Protein AF-A0A1B0EZX9-F1 (afdb_monomer)

Radius of gyration: 28.85 Å; Cα contacts (8 Å, |Δi|>4): 81; chains: 1; bounding box: 70×42×70 Å

Foldseek 3Di:
DDDDPPDPPDDDPVRVVVVVVVVVVVPDDDDDDDPFWFKWKAWPVRPDIDTTDGPPDDPQRRCCVVVVDPRCPPDCSVPVVVVSVVIDMDIDDDDDD

Nearest PDB structures (foldseek):
  1ktk-assembly1_B  TM=2.300E-01  e=9.746E+00  Streptococcus pyogenes

Secondary structure (DSSP, 8-state):
---SSSTTS---HHHHHHHHHHHHHHT--------SS-EEEEETTSS-EEEEE-SS--HHHHHHHTTSS--TTSTTHHHHTHHHHHS-EEEE-----

pLDDT: mean 85.49, std 16.16, range [37.41, 97.75]

Structure (mmCIF, N/CA/C/O backbone):
data_AF-A0A1B0EZX9-F1
#
_entry.id   AF-A0A1B0EZX9-F1
#
loop_
_atom_site.group_PDB
_atom_site.id
_atom_site.type_symbol
_atom_site.label_atom_id
_atom_site.label_alt_id
_atom_site.label_comp_id
_atom_site.label_asym_id
_atom_site.label_entity_id
_atom_site.label_seq_id
_atom_site.pdbx_PDB_ins_code
_atom_site.Cartn_x
_atom_site.Cartn_y
_atom_site.Cartn_z
_atom_site.occupancy
_atom_site.B_iso_or_equiv
_atom_site.auth_seq_id
_atom_site.auth_comp_id
_atom_site.auth_asym_id
_atom_site.auth_atom_id
_atom_site.pdbx_PDB_model_num
ATOM 1 N N . MET A 1 1 ? 52.713 -10.140 -49.399 1.00 48.16 1 MET A N 1
ATOM 2 C CA . MET A 1 1 ? 51.833 -9.876 -48.237 1.00 48.16 1 MET A CA 1
ATOM 3 C C . MET A 1 1 ? 50.687 -10.875 -48.296 1.00 48.16 1 MET A C 1
ATOM 5 O O . MET A 1 1 ? 49.686 -10.609 -48.940 1.00 48.16 1 MET A O 1
ATOM 9 N N . SER A 1 2 ? 50.876 -12.073 -47.743 1.00 52.25 2 SER A N 1
ATOM 10 C CA . SER A 1 2 ? 49.915 -13.174 -47.899 1.00 52.25 2 SER A CA 1
ATOM 11 C C . SER A 1 2 ? 50.124 -14.228 -46.812 1.00 52.25 2 SER A C 1
ATOM 13 O O . SER A 1 2 ? 50.525 -15.348 -47.099 1.00 52.25 2 SER A O 1
ATOM 15 N N . CYS A 1 3 ? 49.888 -13.856 -45.555 1.00 47.03 3 CYS A N 1
ATOM 16 C CA . CYS A 1 3 ? 49.933 -14.791 -44.427 1.00 47.03 3 CYS A CA 1
ATOM 17 C C . CYS A 1 3 ? 48.799 -14.485 -43.435 1.00 47.03 3 CYS A C 1
ATOM 19 O O . CYS A 1 3 ? 49.054 -14.301 -42.254 1.00 47.03 3 CYS A O 1
ATOM 21 N N . LEU A 1 4 ? 47.556 -14.337 -43.909 1.00 47.44 4 LEU A N 1
ATOM 22 C CA . LEU A 1 4 ? 46.402 -14.050 -43.034 1.00 47.44 4 LEU A CA 1
ATOM 23 C C . LEU A 1 4 ? 45.157 -14.910 -43.328 1.00 47.44 4 LEU A C 1
ATOM 25 O O . LEU A 1 4 ? 44.074 -14.586 -42.863 1.00 47.44 4 LEU A O 1
ATOM 29 N N . TRP A 1 5 ? 45.296 -16.020 -44.064 1.00 37.41 5 TRP A N 1
ATOM 30 C CA . TRP A 1 5 ? 44.154 -16.862 -44.472 1.00 37.41 5 TRP A CA 1
ATOM 31 C C . TRP A 1 5 ? 44.172 -18.314 -43.948 1.00 37.41 5 TRP A C 1
ATOM 33 O O . TRP A 1 5 ? 43.358 -19.113 -44.390 1.00 37.41 5 TRP A O 1
ATOM 43 N N . TRP A 1 6 ? 45.046 -18.679 -42.997 1.00 37.62 6 TRP A N 1
ATOM 44 C CA . TRP A 1 6 ? 45.193 -20.085 -42.550 1.00 37.62 6 TRP A CA 1
ATOM 45 C C . TRP A 1 6 ? 44.839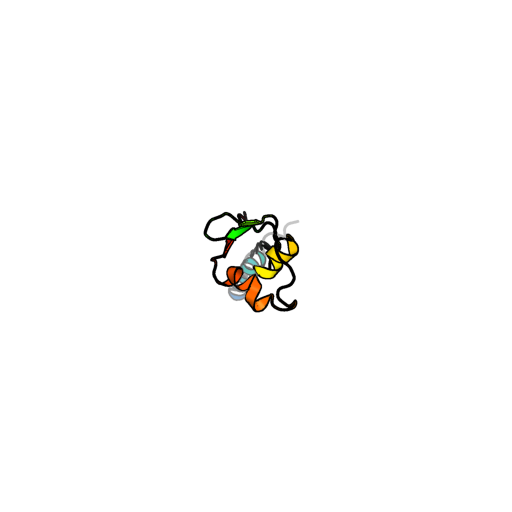 -20.377 -41.081 1.00 37.62 6 TRP A C 1
ATOM 47 O O . TRP A 1 6 ? 44.961 -21.517 -40.644 1.00 37.62 6 TRP A O 1
ATOM 57 N N . SER A 1 7 ? 44.358 -19.405 -40.302 1.00 46.41 7 SER A N 1
ATOM 58 C CA . SER A 1 7 ? 44.185 -19.609 -38.850 1.00 46.41 7 SER A CA 1
ATOM 59 C C . SER A 1 7 ? 42.833 -20.194 -38.420 1.00 46.41 7 SER A C 1
ATOM 61 O O . SER A 1 7 ? 42.677 -20.541 -37.256 1.00 46.41 7 SER A O 1
ATOM 63 N N . PHE A 1 8 ? 41.847 -20.325 -39.314 1.00 51.72 8 PHE A N 1
ATOM 64 C CA . PHE A 1 8 ? 40.492 -20.771 -38.937 1.00 51.72 8 PHE A CA 1
ATOM 65 C C . PHE A 1 8 ? 40.300 -22.301 -38.926 1.00 51.72 8 PHE A C 1
ATOM 67 O O . PHE A 1 8 ? 39.202 -22.781 -38.664 1.00 51.72 8 PHE A O 1
ATOM 74 N N . GLY A 1 9 ? 41.347 -23.078 -39.223 1.00 55.72 9 GLY A N 1
ATOM 75 C CA . GLY A 1 9 ? 41.204 -24.484 -39.614 1.00 55.72 9 GLY A CA 1
ATOM 76 C C . GLY A 1 9 ? 41.326 -25.564 -38.534 1.00 55.72 9 GLY A C 1
ATOM 77 O O . GLY A 1 9 ? 41.096 -26.718 -38.873 1.00 55.72 9 GLY A O 1
ATOM 78 N N . ILE A 1 10 ? 41.705 -25.276 -37.280 1.00 58.00 10 ILE A N 1
ATOM 79 C CA . ILE A 1 10 ? 41.853 -26.327 -36.245 1.00 58.00 10 ILE A CA 1
ATOM 80 C C . ILE A 1 10 ? 41.542 -25.762 -34.850 1.00 58.00 10 ILE A C 1
ATOM 82 O O . ILE A 1 10 ? 42.438 -25.387 -34.099 1.00 58.00 10 ILE A O 1
ATOM 86 N N . MET A 1 11 ? 40.265 -25.699 -34.479 1.00 54.09 11 MET A N 1
ATOM 87 C CA . MET A 1 11 ? 39.845 -25.441 -33.097 1.00 54.09 11 MET A CA 1
ATOM 88 C C . MET A 1 11 ? 39.282 -26.740 -32.521 1.00 54.09 11 MET A C 1
ATOM 90 O O . MET A 1 11 ? 38.338 -27.308 -33.065 1.00 54.09 11 MET A O 1
ATOM 94 N N . SER A 1 12 ? 39.895 -27.251 -31.449 1.00 68.19 12 SER A N 1
ATOM 95 C CA . SER A 1 12 ? 39.460 -28.484 -30.784 1.00 68.19 12 SER A CA 1
ATOM 96 C C . SER A 1 12 ? 38.001 -28.376 -30.319 1.00 68.19 12 SER A C 1
ATOM 98 O O . SER A 1 12 ? 37.532 -27.281 -29.995 1.00 68.19 12 SER A O 1
ATOM 100 N N . SER A 1 13 ? 37.285 -29.502 -30.239 1.00 65.44 13 SER A N 1
ATOM 101 C CA . SER A 1 13 ? 35.881 -29.556 -29.784 1.00 65.44 13 SER A CA 1
ATOM 102 C C . SER A 1 13 ? 35.659 -28.875 -28.424 1.00 65.44 13 SER A C 1
ATOM 104 O O . SER A 1 13 ? 34.626 -28.256 -28.191 1.00 65.44 13 SER A O 1
ATOM 106 N N . ALA A 1 14 ? 36.658 -28.915 -27.538 1.00 66.12 14 ALA A N 1
ATOM 107 C CA . ALA A 1 14 ? 36.623 -28.233 -26.246 1.00 66.12 14 ALA A CA 1
ATOM 108 C C . ALA A 1 14 ? 36.657 -26.698 -26.376 1.00 66.12 14 ALA A C 1
ATOM 110 O O . ALA A 1 14 ? 35.950 -26.002 -25.649 1.00 66.12 14 ALA A O 1
ATOM 111 N N . THR A 1 15 ? 37.439 -26.157 -27.318 1.00 71.06 15 THR A N 1
ATOM 112 C CA . THR A 1 15 ? 37.495 -24.702 -27.548 1.00 71.06 15 THR A CA 1
ATOM 113 C C . THR A 1 15 ? 36.201 -24.180 -28.158 1.00 71.06 15 THR A C 1
ATOM 115 O O . THR A 1 15 ? 35.710 -23.142 -27.731 1.00 71.06 15 THR A O 1
ATOM 118 N N . THR A 1 16 ? 35.587 -24.919 -29.083 1.00 71.56 16 THR A N 1
ATOM 119 C CA . THR A 1 16 ? 34.295 -24.552 -29.686 1.00 71.56 16 THR A CA 1
ATOM 120 C C . THR A 1 16 ? 33.152 -24.578 -28.674 1.00 71.56 16 THR A C 1
ATOM 122 O O . THR A 1 16 ? 32.337 -23.660 -28.675 1.00 71.56 16 THR A O 1
ATOM 125 N N . ILE A 1 17 ? 33.124 -25.552 -27.757 1.00 77.88 17 ILE A N 1
ATOM 126 C CA . ILE A 1 17 ? 32.167 -25.561 -26.637 1.00 77.88 17 ILE A CA 1
ATOM 127 C C . ILE A 1 17 ? 32.401 -24.352 -25.719 1.00 77.88 17 ILE A C 1
ATOM 129 O O . ILE A 1 17 ? 31.444 -23.682 -25.341 1.00 77.88 17 ILE A O 1
ATOM 133 N N . GLY A 1 18 ? 33.660 -24.020 -25.414 1.00 78.88 18 GLY A N 1
ATOM 134 C CA . GLY A 1 18 ? 34.006 -22.833 -24.626 1.00 78.88 18 GLY A CA 1
ATOM 135 C C . GLY A 1 18 ? 33.534 -21.524 -25.268 1.00 78.88 18 GLY A C 1
ATOM 136 O O . GLY A 1 18 ? 32.924 -20.698 -24.594 1.00 78.88 18 GLY A O 1
ATOM 137 N N . PHE A 1 19 ? 33.742 -21.357 -26.579 1.00 75.50 19 PHE A N 1
ATOM 138 C CA . PHE A 1 19 ? 33.243 -20.200 -27.330 1.00 75.50 19 PHE A CA 1
ATOM 139 C C . PHE A 1 19 ? 31.712 -20.154 -27.391 1.00 75.50 19 PHE A C 1
ATOM 141 O O . PHE A 1 19 ? 31.144 -19.073 -27.261 1.00 75.50 19 PHE A O 1
ATOM 148 N N . LEU A 1 20 ? 31.040 -21.300 -27.538 1.00 73.56 20 LEU A N 1
ATOM 149 C CA . LEU A 1 20 ? 29.578 -21.380 -27.529 1.00 73.56 20 LEU A CA 1
ATOM 150 C C . LEU A 1 20 ? 29.005 -20.975 -26.165 1.00 73.56 20 LEU A C 1
ATOM 152 O O . LEU A 1 20 ? 28.070 -20.186 -26.105 1.00 73.56 20 LEU A O 1
ATOM 156 N N . VAL A 1 21 ? 29.580 -21.470 -25.066 1.00 79.44 21 VAL A N 1
ATOM 157 C CA . VAL A 1 21 ? 29.156 -21.103 -23.705 1.00 79.44 21 VAL A CA 1
ATOM 158 C C . VAL A 1 21 ? 29.405 -19.616 -23.445 1.00 79.44 21 VAL A C 1
ATOM 160 O O . VAL A 1 21 ? 28.528 -18.937 -22.917 1.00 79.44 21 VAL A O 1
ATOM 163 N N . LEU A 1 22 ? 30.556 -19.084 -23.869 1.00 74.50 22 LEU A N 1
ATOM 164 C CA . LEU A 1 22 ? 30.877 -17.662 -23.729 1.00 74.50 22 LEU A CA 1
ATOM 165 C C . LEU A 1 22 ? 29.926 -16.776 -24.550 1.00 74.50 22 LEU A C 1
ATOM 167 O O . LEU A 1 22 ? 29.477 -15.742 -24.063 1.00 74.50 22 LEU A O 1
ATOM 171 N N . TYR A 1 23 ? 29.578 -17.205 -25.766 1.00 74.56 23 TYR A N 1
ATOM 172 C CA . TYR A 1 23 ? 28.570 -16.555 -26.599 1.00 74.56 23 TYR A CA 1
ATOM 173 C C . TYR A 1 23 ? 27.187 -16.609 -25.937 1.00 74.56 23 TYR A C 1
ATOM 175 O O . TYR A 1 23 ? 26.521 -15.594 -25.830 1.00 74.56 23 TYR A O 1
ATOM 183 N N . LEU A 1 24 ? 26.752 -17.747 -25.398 1.00 70.94 24 LEU A N 1
ATOM 184 C CA . LEU A 1 24 ? 25.437 -17.836 -24.754 1.00 70.94 24 LEU A CA 1
ATOM 185 C C . LEU A 1 24 ? 25.331 -16.969 -23.486 1.00 70.94 24 LEU A C 1
ATOM 187 O O . LEU A 1 24 ? 24.290 -16.358 -23.265 1.00 70.94 24 LEU A O 1
ATOM 191 N N . VAL A 1 25 ? 26.399 -16.862 -22.687 1.00 71.88 25 VAL A N 1
ATOM 192 C CA . VAL A 1 25 ? 26.427 -16.005 -21.483 1.00 71.88 25 VAL A CA 1
ATOM 193 C C . VAL A 1 25 ? 26.493 -14.515 -21.841 1.00 71.88 25 VAL A C 1
ATOM 195 O O . VAL A 1 25 ? 25.883 -13.695 -21.161 1.00 71.88 25 VAL A O 1
ATOM 198 N N . ALA A 1 26 ? 27.195 -14.142 -22.914 1.00 71.62 26 ALA A N 1
ATOM 199 C CA . ALA A 1 26 ? 27.342 -12.740 -23.312 1.00 71.62 26 ALA A CA 1
ATOM 200 C C . ALA A 1 26 ? 26.056 -12.109 -23.883 1.00 71.62 26 ALA A C 1
ATOM 202 O O . ALA A 1 26 ? 25.964 -10.886 -23.955 1.00 71.62 26 ALA A O 1
ATOM 203 N N . PHE A 1 27 ? 25.069 -12.917 -24.286 1.00 67.44 27 PHE A N 1
ATOM 204 C CA . PHE A 1 27 ? 23.854 -12.450 -24.969 1.00 67.44 27 PHE A CA 1
ATOM 205 C C . PHE A 1 27 ? 22.588 -12.472 -24.098 1.00 67.44 27 PHE A C 1
ATOM 207 O O . PHE A 1 27 ? 21.492 -12.217 -24.598 1.00 67.44 27 PHE A O 1
ATOM 214 N N . THR A 1 28 ? 22.693 -12.730 -22.793 1.00 75.69 28 THR A N 1
ATOM 215 C CA . THR A 1 28 ? 21.525 -12.650 -21.906 1.00 75.69 28 THR A CA 1
ATOM 216 C C . THR A 1 28 ? 21.236 -11.198 -21.527 1.00 75.69 28 THR A C 1
ATOM 218 O O . THR A 1 28 ? 21.944 -10.610 -20.711 1.00 75.69 28 THR A O 1
ATOM 221 N N . THR A 1 29 ? 20.175 -10.616 -22.081 1.00 78.19 29 THR A N 1
ATOM 222 C CA . THR A 1 29 ? 19.624 -9.339 -21.609 1.00 78.19 29 THR A CA 1
ATOM 223 C C . THR A 1 29 ? 18.524 -9.605 -20.587 1.00 78.19 29 THR A C 1
ATOM 225 O O . THR A 1 29 ? 17.591 -10.353 -20.871 1.00 78.19 29 THR A O 1
ATOM 228 N N . SER A 1 30 ? 18.613 -8.986 -19.412 1.00 82.19 30 SER A N 1
ATOM 229 C CA . SER A 1 30 ? 17.556 -9.012 -18.397 1.00 82.19 30 SER A CA 1
ATOM 230 C C . SER A 1 30 ? 16.949 -7.619 -18.272 1.00 82.19 30 SER A C 1
ATOM 232 O O . SER A 1 30 ? 17.678 -6.647 -18.078 1.00 82.19 30 SER A O 1
ATOM 234 N N . SER A 1 31 ? 15.627 -7.518 -18.399 1.00 85.12 31 SER A N 1
ATOM 235 C CA . SER A 1 31 ? 14.870 -6.291 -18.151 1.00 85.12 31 SER A CA 1
ATOM 236 C C . SER A 1 31 ? 14.159 -6.394 -16.806 1.00 85.12 31 SER A C 1
ATOM 238 O O . SER A 1 31 ? 13.475 -7.381 -16.531 1.00 85.12 31 SER A O 1
ATOM 240 N N . GLN A 1 32 ? 14.300 -5.367 -15.973 1.00 89.44 32 GLN A N 1
ATOM 241 C CA . GLN A 1 32 ? 13.600 -5.260 -14.695 1.00 89.44 32 GLN A CA 1
ATOM 242 C C . GLN A 1 32 ? 12.677 -4.045 -14.722 1.00 89.44 32 GLN A C 1
ATOM 244 O O . GLN A 1 32 ? 13.096 -2.958 -15.113 1.00 89.44 32 GLN A O 1
ATOM 249 N N . ILE A 1 33 ? 11.434 -4.234 -14.281 1.00 90.62 33 ILE A N 1
ATOM 250 C CA . ILE A 1 33 ? 10.442 -3.164 -14.144 1.00 90.62 33 ILE A CA 1
ATOM 251 C C . ILE A 1 33 ? 10.179 -2.977 -12.658 1.00 90.62 33 ILE A C 1
ATOM 253 O O . ILE A 1 33 ? 9.807 -3.919 -11.956 1.00 90.62 33 ILE A O 1
ATOM 257 N N . VAL A 1 34 ? 10.384 -1.756 -12.175 1.00 91.69 34 VAL A N 1
ATOM 258 C CA . VAL A 1 34 ? 10.153 -1.405 -10.774 1.00 91.69 34 VAL A CA 1
ATOM 259 C C . VAL A 1 34 ? 8.711 -0.928 -10.620 1.00 91.69 34 VAL A C 1
ATOM 261 O O . VAL A 1 34 ? 8.337 0.106 -11.160 1.00 91.69 34 VAL A O 1
ATOM 264 N N . LEU A 1 35 ? 7.905 -1.673 -9.862 1.00 94.12 35 LEU A N 1
ATOM 265 C CA . LEU A 1 35 ? 6.482 -1.388 -9.627 1.00 94.12 35 LEU A CA 1
ATOM 266 C C . LEU A 1 35 ? 6.258 -0.667 -8.287 1.00 94.12 35 LEU A C 1
ATOM 268 O O . LEU A 1 35 ? 5.394 -1.050 -7.506 1.00 94.12 35 LEU A O 1
ATOM 272 N N . ASN A 1 36 ? 7.076 0.335 -7.964 1.00 94.75 36 ASN A N 1
ATOM 273 C CA . ASN A 1 36 ? 7.029 1.003 -6.656 1.00 94.75 36 ASN A CA 1
ATOM 274 C C . ASN A 1 36 ? 6.015 2.154 -6.574 1.00 94.75 36 ASN A C 1
ATOM 276 O O . ASN A 1 36 ? 5.729 2.617 -5.479 1.00 94.75 36 ASN A O 1
ATOM 280 N N . SER A 1 37 ? 5.488 2.642 -7.694 1.00 93.88 37 SER A N 1
ATOM 281 C CA . SER A 1 37 ? 4.689 3.871 -7.759 1.00 93.88 37 SER A CA 1
ATOM 282 C C . SER A 1 37 ? 3.548 3.750 -8.768 1.00 93.88 37 SER A C 1
ATOM 284 O O . SER A 1 37 ? 3.500 2.795 -9.543 1.00 93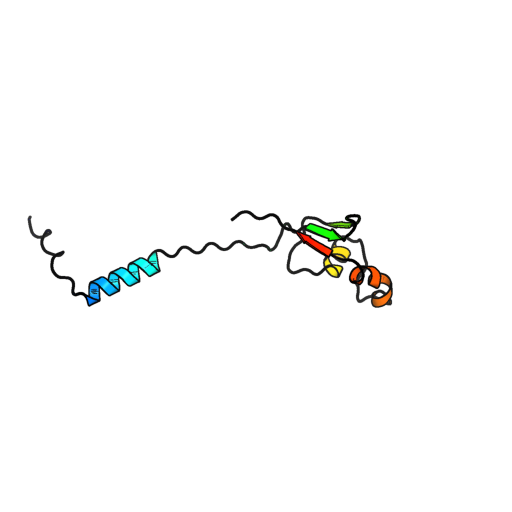.88 37 SER A O 1
ATOM 286 N N . GLY A 1 38 ? 2.606 4.697 -8.722 1.00 93.94 38 GLY A N 1
ATOM 287 C CA . GLY A 1 38 ? 1.447 4.737 -9.620 1.00 93.94 38 GLY A CA 1
ATOM 288 C C . GLY A 1 38 ? 0.312 3.788 -9.227 1.00 93.94 38 GLY A C 1
ATOM 289 O O . GLY A 1 38 ? -0.586 3.528 -10.026 1.00 93.94 38 GLY A O 1
ATOM 290 N N . TRP A 1 39 ? 0.331 3.247 -8.006 1.00 96.94 39 TRP A N 1
ATOM 291 C CA . TRP A 1 39 ? -0.717 2.340 -7.553 1.00 96.94 39 TRP A CA 1
ATOM 292 C C . TRP A 1 39 ? -2.000 3.097 -7.228 1.00 96.94 39 TRP A C 1
ATOM 294 O O . TRP A 1 39 ? -1.985 4.198 -6.680 1.00 96.94 39 TRP A O 1
ATOM 304 N N . SER A 1 40 ? -3.127 2.468 -7.521 1.00 97.12 40 SER A N 1
ATOM 305 C CA . SER A 1 40 ? -4.443 2.895 -7.063 1.00 97.12 40 SER A CA 1
ATOM 306 C C . SER A 1 40 ? -4.973 1.910 -6.030 1.00 97.12 40 SER A C 1
ATOM 308 O O . SER A 1 40 ? -4.704 0.714 -6.115 1.00 97.12 40 SER A O 1
ATOM 310 N N . LEU A 1 41 ? -5.721 2.405 -5.053 1.00 97.69 41 LEU A N 1
ATOM 311 C CA . LEU A 1 41 ? -6.376 1.620 -4.013 1.00 97.69 41 LEU A CA 1
ATOM 312 C C . LEU A 1 41 ? -7.861 1.951 -4.022 1.00 97.69 41 LEU A C 1
ATOM 314 O O . LEU A 1 41 ? -8.228 3.123 -3.958 1.00 97.69 41 LEU A O 1
ATOM 318 N N . SER A 1 42 ? -8.708 0.928 -4.047 1.00 97.75 42 SER A N 1
ATOM 319 C CA . SER A 1 42 ? -10.151 1.109 -3.923 1.00 97.75 42 SER A CA 1
ATOM 320 C C . SER A 1 42 ? -10.773 0.069 -3.004 1.00 97.75 42 SER A C 1
ATOM 322 O O . SER A 1 42 ? -10.274 -1.057 -2.901 1.00 97.75 42 SER A O 1
ATOM 324 N N . ASN A 1 43 ? -11.839 0.461 -2.313 1.00 97.38 43 ASN A N 1
ATOM 325 C CA . ASN A 1 43 ? -12.625 -0.444 -1.489 1.00 97.38 43 ASN A CA 1
ATOM 326 C C . ASN A 1 43 ? -13.725 -1.152 -2.303 1.00 97.38 43 ASN A C 1
ATOM 328 O O . ASN A 1 43 ? -13.992 -0.804 -3.453 1.00 97.38 43 ASN A O 1
ATOM 332 N N . ALA A 1 44 ? -14.380 -2.154 -1.713 1.00 96.31 44 ALA A N 1
ATOM 333 C CA . ALA A 1 44 ? -15.273 -3.064 -2.435 1.00 96.31 44 ALA A CA 1
ATOM 334 C C . ALA A 1 44 ? -16.449 -2.370 -3.140 1.00 96.31 44 ALA A C 1
ATOM 336 O O . ALA A 1 44 ? -16.879 -2.797 -4.2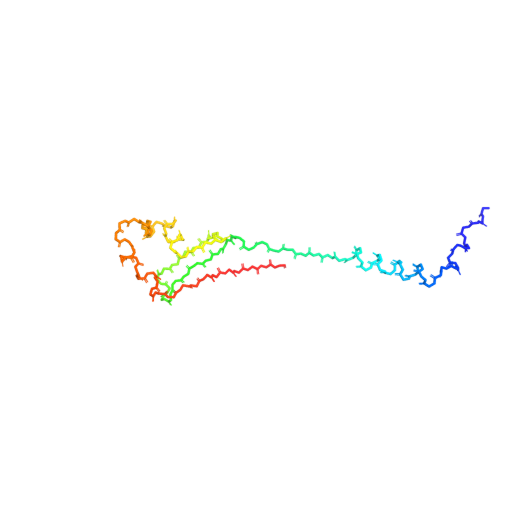10 1.00 96.31 44 ALA A O 1
ATOM 337 N N . ASN A 1 45 ? -16.981 -1.310 -2.532 1.00 94.44 45 ASN A N 1
ATOM 338 C CA . ASN A 1 45 ? -18.106 -0.541 -3.067 1.00 94.44 45 ASN A CA 1
ATOM 339 C C . ASN A 1 45 ? -17.665 0.687 -3.891 1.00 94.44 45 ASN A C 1
ATOM 341 O O . ASN A 1 45 ? -18.521 1.468 -4.306 1.00 94.44 45 ASN A O 1
ATOM 345 N N . ALA A 1 46 ? -16.357 0.858 -4.109 1.00 93.25 46 ALA A N 1
ATOM 346 C CA . ALA A 1 46 ? -15.737 1.961 -4.839 1.00 93.25 46 ALA A CA 1
ATOM 347 C C . ALA A 1 46 ? -16.062 3.375 -4.316 1.00 93.25 46 ALA A C 1
ATOM 349 O O . ALA A 1 46 ? -15.867 4.357 -5.035 1.00 93.25 46 ALA A O 1
ATOM 350 N N . THR A 1 47 ? -16.538 3.520 -3.073 1.00 94.56 47 THR A N 1
ATOM 351 C CA . THR A 1 47 ? -16.764 4.846 -2.474 1.00 94.56 47 THR A CA 1
ATOM 352 C C . THR A 1 47 ? -15.461 5.516 -2.054 1.00 94.56 47 THR A C 1
ATOM 354 O O . THR A 1 47 ? -15.387 6.743 -2.021 1.00 94.56 47 THR A O 1
ATOM 357 N N . ILE A 1 48 ? -14.433 4.723 -1.745 1.00 95.88 48 ILE A N 1
ATOM 358 C CA . ILE A 1 48 ? -13.092 5.191 -1.413 1.00 95.88 48 ILE A CA 1
ATOM 359 C C . ILE A 1 48 ? -12.159 4.783 -2.551 1.00 95.88 48 ILE A C 1
ATOM 361 O O . ILE A 1 48 ? -12.010 3.600 -2.868 1.00 95.88 48 ILE A O 1
ATOM 365 N N . GLY A 1 49 ? -11.521 5.784 -3.154 1.00 96.00 49 GLY A N 1
ATOM 366 C CA . GLY A 1 49 ? -10.528 5.623 -4.207 1.00 96.00 49 GLY A CA 1
ATOM 367 C C . GLY A 1 49 ? -9.343 6.546 -3.956 1.00 96.00 49 GLY A C 1
ATOM 368 O O . GLY A 1 49 ? -9.515 7.755 -3.827 1.00 96.00 49 GLY A O 1
ATOM 369 N N . LEU A 1 50 ? -8.148 5.969 -3.874 1.00 96.62 50 LEU A N 1
ATOM 370 C CA . LEU A 1 50 ? -6.880 6.682 -3.764 1.00 96.62 50 LEU A CA 1
ATOM 371 C C . LEU A 1 50 ? -6.014 6.341 -4.975 1.00 96.62 50 LEU A C 1
ATOM 373 O O . LEU A 1 50 ? -5.975 5.190 -5.405 1.00 96.62 50 LEU A O 1
ATOM 377 N N . THR A 1 51 ? -5.307 7.330 -5.505 1.00 95.56 51 THR A N 1
ATOM 378 C CA . THR A 1 51 ? -4.413 7.198 -6.664 1.00 95.56 51 THR A CA 1
ATOM 379 C C . THR A 1 51 ? -2.997 7.625 -6.290 1.00 95.56 51 THR A C 1
ATOM 381 O O . THR A 1 51 ? -2.791 8.215 -5.230 1.00 95.56 51 THR A O 1
ATOM 384 N N . GLU A 1 52 ? -2.025 7.357 -7.165 1.00 93.62 52 GLU A N 1
ATOM 385 C CA . GLU A 1 52 ? -0.623 7.776 -6.988 1.00 93.62 52 GLU A CA 1
ATOM 386 C C . GLU A 1 52 ? 0.031 7.249 -5.697 1.00 93.62 52 GLU A C 1
ATOM 388 O O . GLU A 1 52 ? 0.859 7.905 -5.062 1.00 93.62 52 GLU A O 1
ATOM 393 N N . LEU A 1 53 ? -0.335 6.033 -5.290 1.00 95.94 53 LEU A N 1
ATOM 394 C CA . LEU A 1 53 ? 0.228 5.376 -4.117 1.00 95.94 53 LEU A CA 1
ATOM 395 C C . LEU A 1 53 ? 1.591 4.754 -4.429 1.00 95.94 53 LEU A C 1
ATOM 397 O O . LEU A 1 53 ? 1.846 4.234 -5.520 1.00 95.94 53 LEU A O 1
ATOM 401 N N . SER A 1 54 ? 2.449 4.767 -3.411 1.00 94.81 54 SER A N 1
ATOM 402 C CA . SER A 1 54 ? 3.747 4.098 -3.417 1.00 94.81 54 SER A CA 1
ATOM 403 C C . SER A 1 54 ? 3.668 2.774 -2.655 1.00 94.81 54 SER A C 1
ATOM 405 O O . SER A 1 54 ? 3.073 2.718 -1.575 1.00 94.81 54 SER A O 1
ATOM 407 N N . LEU A 1 55 ? 4.254 1.714 -3.214 1.00 94.38 55 LEU A N 1
ATOM 408 C CA . LEU A 1 55 ? 4.399 0.403 -2.581 1.00 94.38 55 LEU A CA 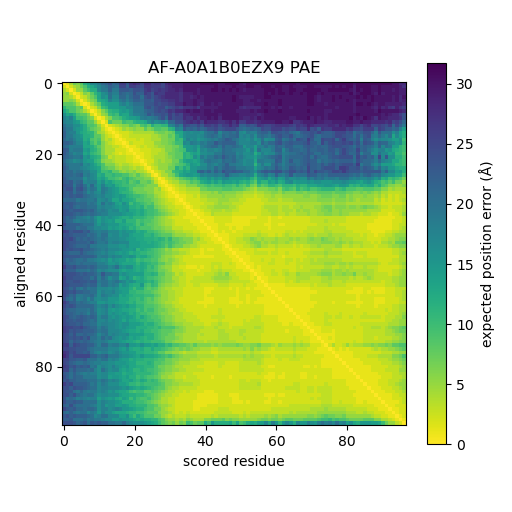1
ATOM 409 C C . LEU A 1 55 ? 5.878 0.105 -2.272 1.00 94.38 55 LEU A C 1
ATOM 411 O O . LEU A 1 55 ? 6.759 0.496 -3.042 1.00 94.38 55 LEU A O 1
ATOM 415 N N . PRO A 1 56 ? 6.171 -0.633 -1.182 1.00 94.62 56 PRO A N 1
ATOM 416 C CA . PRO A 1 56 ? 5.230 -1.320 -0.289 1.00 94.62 56 PRO A CA 1
ATOM 417 C C . PRO A 1 56 ? 4.494 -0.374 0.676 1.00 94.62 56 PRO A C 1
ATOM 419 O O . PRO A 1 56 ? 5.100 0.473 1.325 1.00 94.62 56 PRO A O 1
ATOM 422 N N . SER A 1 57 ? 3.176 -0.547 0.787 1.00 93.69 57 SER A N 1
ATOM 423 C CA . SER A 1 57 ? 2.298 0.181 1.709 1.00 93.69 57 SER A CA 1
ATOM 424 C C . SER A 1 57 ? 1.112 -0.698 2.105 1.00 93.69 57 SER A C 1
ATOM 426 O O . SER A 1 57 ? 0.720 -1.595 1.360 1.00 93.69 57 SER A O 1
ATOM 428 N N . GLY A 1 58 ? 0.559 -0.450 3.292 1.00 95.50 58 GLY A N 1
ATOM 429 C CA . GLY A 1 58 ? -0.668 -1.082 3.768 1.00 95.50 58 GLY A CA 1
ATOM 430 C C . GLY A 1 58 ? -1.866 -0.139 3.671 1.00 95.50 58 GLY A C 1
ATOM 431 O O . GLY A 1 58 ? -1.710 1.081 3.660 1.00 95.50 58 GLY A O 1
ATOM 432 N N . VAL A 1 59 ? -3.075 -0.704 3.681 1.00 97.12 59 VAL A N 1
ATOM 433 C CA . VAL A 1 59 ? -4.337 0.050 3.555 1.00 97.12 59 VAL A CA 1
ATOM 434 C C . VAL A 1 59 ? -4.458 1.148 4.618 1.00 97.12 59 VAL A C 1
ATOM 436 O O . VAL A 1 59 ? -4.733 2.297 4.286 1.00 97.12 59 VAL A O 1
ATOM 439 N N . TYR A 1 60 ? -4.181 0.831 5.888 1.00 96.75 60 TYR A N 1
ATOM 440 C CA . TYR A 1 60 ? -4.228 1.805 6.987 1.00 96.75 60 TYR A CA 1
ATOM 441 C C . TYR A 1 60 ? -3.279 2.986 6.762 1.00 96.75 60 TYR A C 1
ATOM 443 O O . TYR A 1 60 ? -3.662 4.135 6.958 1.00 96.75 60 TYR A O 1
ATOM 451 N N . THR A 1 61 ? -2.050 2.713 6.316 1.00 95.94 61 THR A N 1
ATOM 452 C CA . THR A 1 61 ? -1.053 3.750 6.027 1.00 95.94 61 THR A CA 1
ATOM 453 C C .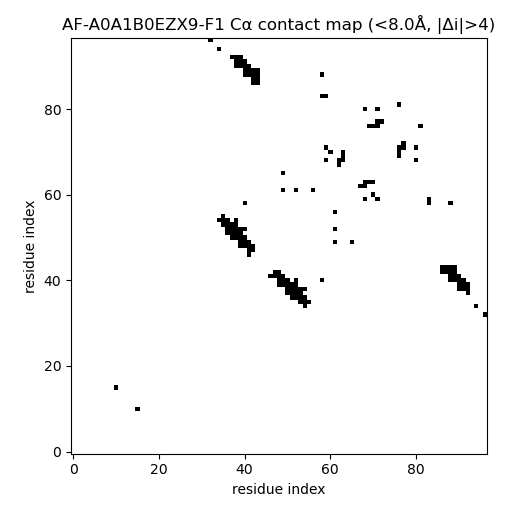 THR A 1 61 ? -1.457 4.584 4.816 1.00 95.94 61 THR A C 1
ATOM 455 O O . THR A 1 61 ? -1.311 5.801 4.845 1.00 95.94 61 THR A O 1
ATOM 458 N N . ALA A 1 62 ? -2.007 3.961 3.771 1.00 96.81 62 ALA A N 1
ATOM 459 C CA . ALA A 1 62 ? -2.502 4.670 2.594 1.00 96.81 62 ALA A CA 1
ATOM 460 C C . ALA A 1 62 ? -3.644 5.640 2.949 1.00 96.81 62 ALA A C 1
ATOM 462 O O . ALA A 1 62 ? -3.593 6.808 2.569 1.00 96.81 62 ALA A O 1
ATOM 463 N N . LEU A 1 63 ? -4.625 5.190 3.737 1.00 96.62 63 LEU A N 1
ATOM 464 C CA . LEU A 1 63 ? -5.741 6.024 4.201 1.00 96.62 63 LEU A CA 1
ATOM 465 C C . LEU A 1 63 ? -5.283 7.141 5.147 1.00 96.62 63 LEU A C 1
ATOM 467 O O . LEU A 1 63 ? -5.765 8.270 5.043 1.00 96.62 63 LEU A O 1
ATOM 471 N N . GLN A 1 64 ? -4.320 6.848 6.025 1.00 96.44 64 GLN A N 1
ATOM 472 C CA . GLN A 1 64 ? -3.726 7.841 6.916 1.00 96.44 64 GLN A CA 1
ATOM 473 C C . GLN A 1 64 ? -2.964 8.919 6.135 1.00 96.44 64 GLN A C 1
ATOM 475 O O . GLN A 1 64 ? -3.155 10.106 6.387 1.00 96.44 64 GLN A O 1
ATOM 480 N N . ASN A 1 65 ? -2.132 8.524 5.169 1.00 95.44 65 ASN A N 1
ATOM 481 C CA . ASN A 1 65 ? -1.372 9.457 4.332 1.00 95.44 65 ASN A CA 1
ATOM 482 C C . ASN A 1 65 ? -2.290 10.315 3.452 1.00 95.44 65 ASN A C 1
ATOM 484 O O . ASN A 1 65 ? -1.974 11.471 3.186 1.00 95.44 65 ASN A O 1
ATOM 488 N N . ALA A 1 66 ? -3.440 9.771 3.044 1.00 94.94 66 ALA A N 1
ATOM 489 C CA . ALA A 1 66 ? -4.485 10.511 2.343 1.00 94.94 66 ALA A CA 1
ATOM 490 C C . ALA A 1 66 ? -5.327 11.419 3.263 1.00 94.94 66 ALA A C 1
ATOM 492 O O . ALA A 1 66 ? -6.217 12.115 2.781 1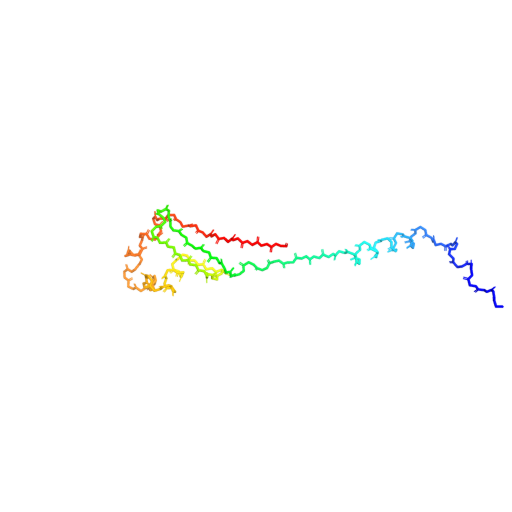.00 94.94 66 ALA A O 1
ATOM 493 N N . GLY A 1 67 ? -5.088 11.410 4.580 1.00 95.62 67 GLY A N 1
ATOM 494 C CA . GLY A 1 67 ? -5.823 12.221 5.554 1.00 95.62 67 GLY A CA 1
ATOM 495 C C . GLY A 1 67 ? -7.257 11.756 5.827 1.00 95.62 67 GLY A C 1
ATOM 496 O O . GLY A 1 67 ? -8.006 12.467 6.493 1.00 95.62 67 GLY A O 1
ATOM 497 N N . LEU A 1 68 ? -7.651 10.573 5.341 1.00 95.19 68 LEU A N 1
ATOM 498 C CA . LEU A 1 68 ? -8.989 10.010 5.563 1.00 95.19 68 LEU A CA 1
ATOM 499 C C . LEU A 1 68 ? -9.144 9.432 6.972 1.00 95.19 68 LEU A C 1
ATOM 501 O O . LEU A 1 68 ? -10.253 9.355 7.500 1.00 95.19 68 LEU A O 1
ATOM 505 N N . THR A 1 69 ? -8.037 9.014 7.584 1.00 95.69 69 THR A N 1
ATOM 506 C CA . THR A 1 69 ? -8.019 8.424 8.923 1.00 95.69 69 THR A CA 1
ATOM 507 C C . THR A 1 69 ? -6.851 8.959 9.743 1.00 95.69 69 THR A C 1
ATOM 509 O O . THR A 1 69 ? -5.830 9.387 9.209 1.00 95.69 69 THR A O 1
ATOM 512 N N . GLY A 1 70 ? -6.973 8.892 11.069 1.00 95.12 70 GLY A N 1
ATOM 513 C CA . GLY A 1 70 ? -5.840 9.102 11.969 1.00 95.12 70 GLY A CA 1
ATOM 514 C C . GLY A 1 70 ? -4.883 7.905 12.000 1.00 95.12 70 GLY A C 1
ATOM 515 O O . GLY A 1 70 ? -5.080 6.903 11.311 1.00 95.12 70 GLY A O 1
ATOM 516 N N . SER A 1 71 ? -3.857 7.992 12.850 1.00 95.31 71 SER A N 1
ATOM 517 C CA . SER A 1 71 ? -2.969 6.855 13.127 1.00 95.31 71 SER A CA 1
ATOM 518 C C . SER A 1 71 ? -3.746 5.698 13.752 1.00 95.31 71 SER A C 1
ATOM 520 O O . SER A 1 71 ? -4.447 5.893 14.747 1.00 95.31 71 SER A O 1
ATOM 522 N N . VAL A 1 72 ? -3.571 4.4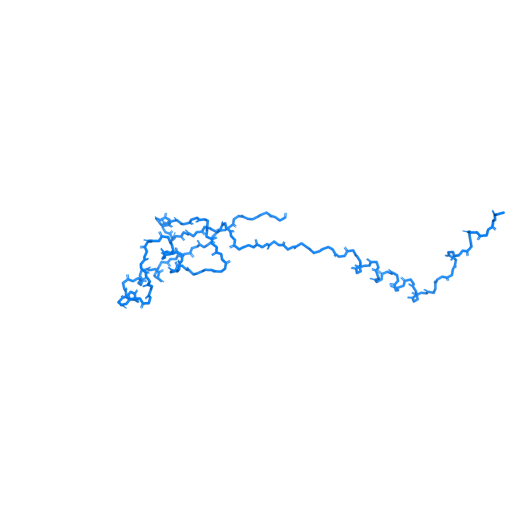88 13.216 1.00 95.56 72 VAL A N 1
ATOM 523 C CA . VAL A 1 72 ? -4.184 3.264 13.763 1.00 95.56 72 VAL A CA 1
ATOM 524 C C . VAL A 1 72 ? -3.729 2.968 15.195 1.00 95.56 72 VAL A C 1
ATOM 526 O O . VAL A 1 72 ? -4.478 2.392 15.972 1.00 95.56 72 VAL A O 1
ATOM 529 N N . LEU A 1 73 ? -2.531 3.423 15.572 1.00 95.62 73 LEU A N 1
ATOM 530 C CA . LEU A 1 73 ? -1.951 3.201 16.901 1.00 95.62 73 LEU A CA 1
ATOM 531 C C . LEU A 1 73 ? -2.412 4.227 17.946 1.00 95.62 73 LEU A C 1
ATOM 533 O O . LEU A 1 73 ? -1.945 4.204 19.083 1.00 95.62 73 LEU A O 1
ATOM 537 N N . HIS A 1 74 ? -3.270 5.175 17.569 1.00 96.69 74 HIS A N 1
ATOM 538 C CA . HIS A 1 74 ? -3.699 6.234 18.471 1.00 96.69 74 HIS A CA 1
ATOM 539 C C . HIS A 1 74 ? -4.993 5.870 19.204 1.00 96.69 74 HIS A C 1
ATOM 541 O O . HIS A 1 74 ? -6.042 5.731 18.580 1.00 96.69 74 HIS A O 1
ATOM 547 N N . SER A 1 75 ? -4.943 5.834 20.540 1.00 96.06 75 SER A N 1
ATOM 548 C CA . SER A 1 75 ? -6.125 5.678 21.401 1.00 96.06 75 SER A CA 1
ATOM 549 C C . SER A 1 75 ? -6.970 4.447 21.012 1.00 96.06 75 SER A C 1
ATOM 551 O O . SER A 1 75 ? -6.410 3.374 20.819 1.00 96.06 75 SER A O 1
ATOM 553 N N . TYR A 1 76 ? -8.291 4.597 20.890 1.00 96.44 76 TYR A N 1
ATOM 554 C CA . TYR A 1 76 ? -9.258 3.544 20.548 1.00 96.44 76 TYR A CA 1
ATOM 555 C C . TYR A 1 76 ? -9.389 3.282 19.034 1.00 96.44 76 TYR A C 1
ATOM 557 O O . TYR A 1 76 ? -10.425 2.800 18.567 1.00 96.44 76 TYR A O 1
ATOM 565 N N . ASN A 1 77 ? -8.391 3.656 18.225 1.00 97.00 77 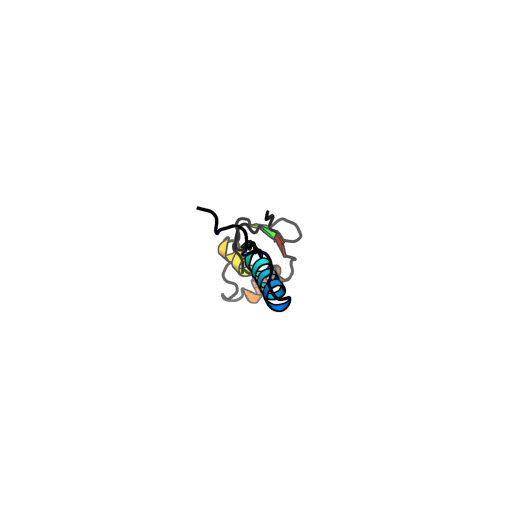ASN A N 1
ATOM 566 C CA . ASN A 1 77 ? -8.458 3.493 16.769 1.00 97.00 77 ASN A CA 1
ATOM 567 C C . ASN A 1 77 ? -8.349 2.040 16.301 1.00 97.00 77 ASN A C 1
ATOM 569 O O . ASN A 1 77 ? -8.760 1.746 15.182 1.00 97.00 77 ASN A O 1
ATOM 573 N N . ASP A 1 78 ? -7.904 1.126 17.155 1.00 94.38 78 ASP A N 1
ATOM 574 C CA . ASP A 1 78 ? -8.024 -0.316 16.938 1.00 94.38 78 ASP A CA 1
ATOM 575 C C . ASP A 1 78 ? -9.495 -0.761 16.802 1.00 94.38 78 ASP A C 1
ATOM 577 O O . ASP A 1 78 ? -9.818 -1.621 15.979 1.00 94.38 78 ASP A O 1
ATOM 581 N N . VAL A 1 79 ? -10.405 -0.127 17.551 1.00 96.75 79 VAL A N 1
ATOM 582 C CA . VAL A 1 79 ? -11.855 -0.351 17.459 1.00 96.75 79 VAL A CA 1
ATOM 583 C C . VAL A 1 79 ? -12.500 0.588 16.439 1.00 96.75 79 VAL A C 1
ATOM 585 O O . VAL A 1 79 ? -13.262 0.132 15.584 1.00 96.75 79 VAL A O 1
ATOM 588 N N . ASN A 1 80 ? -12.187 1.887 16.486 1.00 97.12 80 ASN A N 1
ATOM 589 C CA . ASN A 1 80 ? -12.842 2.893 15.641 1.00 97.12 80 ASN A CA 1
ATOM 590 C C . ASN A 1 80 ? -12.527 2.713 14.151 1.00 97.12 80 ASN A C 1
ATOM 592 O O . ASN A 1 80 ? -13.375 3.008 13.313 1.00 97.12 80 ASN A O 1
ATOM 596 N N . LEU A 1 81 ? -11.332 2.219 13.804 1.00 97.31 81 LEU A N 1
ATOM 597 C CA . LEU A 1 81 ? -10.929 1.967 12.416 1.00 97.31 81 LEU A CA 1
ATOM 598 C C . LEU A 1 81 ? -11.159 0.516 11.981 1.00 97.31 81 LEU A C 1
ATOM 600 O O . LEU A 1 81 ? -10.747 0.128 10.889 1.00 97.31 81 LEU A O 1
ATOM 604 N N . ARG A 1 82 ? -11.855 -0.295 12.788 1.00 96.81 82 ARG A N 1
ATOM 605 C CA . ARG A 1 82 ? -12.095 -1.713 12.481 1.00 96.81 82 ARG A CA 1
ATOM 606 C C . ARG A 1 82 ? -12.877 -1.925 11.186 1.00 96.81 82 ARG A C 1
ATOM 608 O O . ARG A 1 82 ? -12.725 -2.966 10.555 1.00 96.81 82 ARG A O 1
ATOM 615 N N . TRP A 1 83 ? -13.663 -0.934 10.762 1.00 95.94 83 TRP A N 1
ATOM 616 C CA . TRP A 1 83 ? -14.352 -0.949 9.470 1.00 95.94 83 TRP A CA 1
ATOM 617 C C . TRP A 1 83 ? -13.388 -1.141 8.289 1.00 95.94 83 TRP A C 1
ATOM 619 O O . TRP A 1 83 ? -13.762 -1.787 7.319 1.00 95.94 83 TRP A O 1
ATOM 629 N N . ILE A 1 84 ? -12.136 -0.678 8.397 1.00 96.50 84 ILE A N 1
ATOM 630 C CA . ILE A 1 84 ? -11.111 -0.853 7.359 1.00 96.50 84 ILE A CA 1
ATOM 631 C C . ILE A 1 84 ? -10.772 -2.337 7.189 1.00 96.50 84 ILE A C 1
ATOM 633 O O . ILE A 1 84 ? -10.673 -2.807 6.064 1.00 96.50 84 ILE A O 1
ATOM 637 N N . ALA A 1 85 ? -10.635 -3.095 8.282 1.00 96.12 85 ALA A N 1
ATOM 638 C CA . ALA A 1 85 ? -10.379 -4.540 8.224 1.00 96.12 85 ALA A CA 1
ATOM 639 C C . ALA A 1 85 ? -11.600 -5.372 7.802 1.00 96.12 85 ALA A C 1
ATOM 641 O O . ALA A 1 85 ? -11.438 -6.531 7.431 1.00 96.12 85 ALA A O 1
ATOM 642 N N . LEU A 1 86 ? -12.809 -4.818 7.921 1.00 96.94 86 LEU A N 1
ATOM 643 C CA . LEU A 1 86 ? -14.051 -5.500 7.549 1.00 96.94 86 LEU A CA 1
ATOM 644 C C . LEU A 1 86 ? -14.407 -5.322 6.067 1.00 96.94 86 LEU A C 1
ATOM 646 O O . LEU A 1 86 ? -15.263 -6.051 5.571 1.00 96.94 86 LEU A O 1
ATOM 650 N N . ASP A 1 87 ? -13.781 -4.364 5.382 1.00 97.12 87 ASP A N 1
ATOM 651 C CA . ASP A 1 87 ? -13.981 -4.107 3.956 1.00 97.12 87 ASP A CA 1
ATOM 652 C C . ASP A 1 87 ? -12.889 -4.786 3.110 1.00 97.12 87 ASP A C 1
ATOM 654 O O . ASP A 1 87 ? -11.770 -5.027 3.576 1.00 97.12 87 ASP A O 1
ATOM 658 N N . ASN A 1 88 ? -13.203 -5.077 1.847 1.00 97.75 88 ASN A N 1
ATOM 659 C CA . ASN A 1 88 ? -12.227 -5.596 0.896 1.00 97.75 88 ASN A CA 1
ATOM 660 C C . ASN A 1 88 ? -11.539 -4.438 0.180 1.00 97.75 88 ASN A C 1
ATOM 662 O O . ASN A 1 88 ? -12.188 -3.520 -0.319 1.00 97.75 88 ASN A O 1
ATOM 666 N N . TRP A 1 89 ? -10.219 -4.530 0.066 1.00 97.75 89 TRP A N 1
ATOM 667 C CA . TRP A 1 89 ? -9.387 -3.502 -0.542 1.00 97.75 89 TRP A CA 1
ATOM 668 C C . TRP A 1 89 ? -8.595 -4.079 -1.700 1.00 97.75 89 TRP A C 1
ATOM 670 O O . TRP A 1 89 ? -7.967 -5.130 -1.573 1.00 97.75 89 TRP A O 1
ATOM 680 N N . THR A 1 90 ? -8.605 -3.372 -2.824 1.00 97.31 90 THR A N 1
ATOM 681 C CA . THR A 1 90 ? -7.912 -3.790 -4.041 1.00 97.31 90 THR A CA 1
ATOM 682 C C . THR A 1 90 ? -6.870 -2.750 -4.414 1.00 97.31 90 THR A C 1
ATOM 684 O O . THR A 1 90 ? -7.213 -1.599 -4.682 1.00 97.31 90 THR A O 1
ATOM 687 N N . TYR A 1 91 ? -5.603 -3.170 -4.447 1.00 96.88 91 TYR A N 1
ATOM 688 C CA . TYR A 1 91 ? -4.530 -2.417 -5.088 1.00 96.88 91 TYR A CA 1
ATOM 689 C C . TYR A 1 91 ? -4.478 -2.772 -6.572 1.00 96.88 91 TYR A C 1
ATOM 691 O O . TYR A 1 91 ? -4.483 -3.946 -6.939 1.00 96.88 91 TYR A O 1
ATOM 699 N N . PHE A 1 92 ? -4.409 -1.755 -7.419 1.00 95.56 92 PHE A N 1
ATOM 700 C CA . PHE A 1 92 ? -4.404 -1.893 -8.865 1.00 95.56 92 PHE A CA 1
ATOM 701 C C . PHE A 1 92 ? -3.314 -1.015 -9.481 1.00 95.56 92 PHE A C 1
ATOM 703 O O . PHE A 1 92 ? -3.150 0.141 -9.094 1.00 95.56 92 PHE A O 1
ATOM 710 N N . LEU A 1 93 ? -2.582 -1.565 -10.448 1.00 96.19 93 LEU A N 1
ATOM 711 C CA . LEU A 1 93 ? -1.564 -0.858 -11.217 1.00 96.19 93 LEU A CA 1
ATOM 712 C C . LEU A 1 93 ? -1.606 -1.345 -12.662 1.00 96.19 93 LEU A C 1
ATOM 714 O O . LEU A 1 93 ? -1.510 -2.543 -12.919 1.00 96.19 93 LEU A O 1
ATOM 718 N N . ASN A 1 94 ? -1.671 -0.401 -13.595 1.00 94.19 94 ASN A N 1
ATOM 719 C CA . ASN A 1 94 ? -1.381 -0.665 -14.998 1.00 94.19 94 ASN A CA 1
ATOM 720 C C . ASN A 1 94 ? 0.095 -0.359 -15.255 1.00 94.19 94 ASN A C 1
ATOM 722 O O . ASN A 1 94 ? 0.525 0.775 -15.059 1.00 9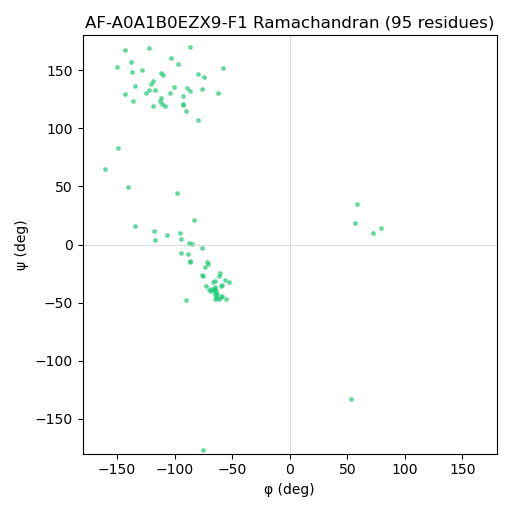4.19 94 ASN A O 1
ATOM 726 N N . PHE A 1 95 ? 0.860 -1.352 -15.707 1.00 91.44 95 PHE A N 1
ATOM 727 C CA . PHE A 1 95 ? 2.265 -1.183 -16.073 1.00 91.44 95 PHE A CA 1
ATOM 728 C C . PHE A 1 95 ? 2.539 -1.744 -17.472 1.00 91.44 95 PHE A C 1
ATOM 730 O O . PHE A 1 95 ? 1.887 -2.687 -17.918 1.00 91.44 95 PHE A O 1
ATOM 737 N N . SER A 1 96 ? 3.510 -1.150 -18.161 1.00 86.25 96 SER A N 1
ATOM 738 C CA . SER A 1 96 ? 4.004 -1.592 -19.468 1.00 86.25 96 SER A CA 1
ATOM 739 C C . SER A 1 96 ? 5.492 -1.909 -19.354 1.00 86.25 96 SER A C 1
ATOM 741 O O . SER A 1 96 ? 6.215 -1.170 -18.682 1.00 86.25 96 SER A O 1
ATOM 743 N N . GLY A 1 97 ? 5.921 -3.006 -19.977 1.00 74.06 97 GLY A N 1
ATOM 744 C CA . GLY A 1 97 ? 7.290 -3.523 -19.929 1.00 74.06 97 GLY A CA 1
ATOM 745 C C . GLY A 1 97 ? 8.020 -3.505 -21.251 1.00 74.06 97 GLY A C 1
ATOM 746 O O . GLY A 1 97 ? 7.331 -3.404 -22.289 1.00 74.06 97 GLY A O 1
#

InterPro domains:
  IPR008979 Galactose-binding-like domain superfamily [SSF49785] (29-96)
  IPR054593 Beta-mannosidase-like, galactose-binding domain-like [PF22666] (39-95)

Sequence (97 aa):
MSCLWWSFGIMSSATTIGFLVLYLVAFTTSSQIVLNSGWSLSNANATIGLTELSLPSGVYTALQNAGLTGSVLHSYNDVNLRWIALDNWTYFLNFSG

Organism: Phlebotomus papatasi (NCBI:txid29031)

Mean predicted aligned error: 10.74 Å

Solvent-accessible surface area (backbone atoms only — not comparable to full-atom values): 6394 Å² total; per-residue (Å²): 143,88,89,85,85,74,84,87,79,80,74,55,74,68,54,53,52,51,52,50,52,52,51,59,65,73,67,70,82,83,88,83,84,85,79,41,60,63,27,28,39,32,38,77,83,60,83,50,75,49,68,73,35,59,50,94,68,50,71,69,55,52,38,30,75,70,65,78,41,73,64,61,86,46,85,66,25,68,65,74,48,38,65,63,79,73,49,53,75,46,79,48,70,91,84,86,133